Protein AF-A0A9Q1CQ72-F1 (afdb_monomer_lite)

Sequence (101 aa):
MDVTNFYLPHTDCSPKINGFVKSKWQELWDSFPENKLYRVKPTVGTGRHGTSSKRRDDLVLTRARIGLTYLTHAYLLHGDERPYCIPCDCAVTVSHILVDC

Organism: Holothuria leucospilota (NCBI:txid206669)

Structure (mmCIF, N/CA/C/O backbone):
data_AF-A0A9Q1CQ72-F1
#
_entry.id   AF-A0A9Q1CQ72-F1
#
loop_
_atom_site.group_PDB
_atom_site.id
_atom_site.type_symbol
_atom_site.label_atom_id
_atom_site.label_alt_id
_atom_site.label_comp_id
_atom_site.label_asym_id
_atom_site.label_entity_id
_atom_site.label_seq_id
_atom_site.pdbx_PDB_ins_code
_atom_site.Cartn_x
_atom_site.Cartn_y
_atom_site.Cartn_z
_atom_site.occupancy
_atom_site.B_iso_or_equiv
_atom_site.auth_seq_id
_atom_site.auth_comp_id
_atom_site.auth_asym_id
_atom_site.auth_atom_id
_atom_site.pdbx_PDB_model_num
ATOM 1 N N . MET A 1 1 ? 37.507 -5.939 -39.486 1.00 45.28 1 MET A N 1
ATOM 2 C CA . MET A 1 1 ? 36.167 -6.052 -38.878 1.00 45.28 1 MET A CA 1
ATOM 3 C C . MET A 1 1 ? 35.245 -5.232 -39.749 1.00 45.28 1 MET A C 1
ATOM 5 O O . MET A 1 1 ? 35.361 -4.013 -39.736 1.00 45.28 1 MET A O 1
ATOM 9 N N . ASP A 1 2 ? 34.451 -5.897 -40.582 1.00 55.94 2 ASP A N 1
ATOM 10 C CA . ASP A 1 2 ? 33.563 -5.222 -41.524 1.00 55.94 2 ASP A CA 1
ATOM 11 C C . ASP A 1 2 ? 32.406 -4.577 -40.768 1.00 55.94 2 ASP A C 1
ATOM 13 O O . ASP A 1 2 ? 31.663 -5.243 -40.045 1.00 55.94 2 ASP A O 1
ATOM 17 N N . VAL A 1 3 ? 32.281 -3.258 -40.904 1.00 64.06 3 VAL A N 1
ATOM 18 C CA . VAL A 1 3 ? 31.164 -2.499 -40.346 1.00 64.06 3 VAL A CA 1
ATOM 19 C C . VAL A 1 3 ? 29.954 -2.776 -41.231 1.00 64.06 3 VAL A C 1
ATOM 21 O O . VAL A 1 3 ? 29.735 -2.129 -42.251 1.00 64.06 3 VAL A O 1
ATOM 24 N N . THR A 1 4 ? 29.184 -3.796 -40.874 1.00 66.75 4 THR A N 1
ATOM 25 C CA . THR A 1 4 ? 27.926 -4.106 -41.546 1.00 66.75 4 THR A CA 1
ATOM 26 C C . THR A 1 4 ? 26.901 -3.012 -41.249 1.00 66.75 4 THR A C 1
ATOM 28 O O . THR A 1 4 ? 26.584 -2.754 -40.088 1.00 66.75 4 THR A O 1
ATOM 31 N N . ASN A 1 5 ? 26.384 -2.379 -42.302 1.00 70.94 5 ASN A N 1
ATOM 32 C CA . ASN A 1 5 ? 25.412 -1.285 -42.255 1.00 70.94 5 ASN A CA 1
ATOM 33 C C . ASN A 1 5 ? 23.997 -1.820 -41.953 1.00 70.94 5 ASN A C 1
ATOM 35 O O . ASN A 1 5 ? 23.101 -1.780 -42.794 1.00 70.94 5 ASN A O 1
ATOM 39 N N . PHE A 1 6 ? 23.819 -2.418 -40.773 1.00 70.44 6 PHE A N 1
ATOM 40 C CA . PHE A 1 6 ? 22.513 -2.865 -40.301 1.00 70.44 6 PHE A CA 1
ATOM 41 C C . PHE A 1 6 ? 21.794 -1.711 -39.600 1.00 70.44 6 PHE A C 1
ATOM 43 O O . PHE A 1 6 ? 22.320 -1.109 -38.663 1.00 70.44 6 PHE A O 1
ATOM 50 N N . TYR A 1 7 ? 20.571 -1.418 -40.047 1.00 71.88 7 TYR A N 1
ATOM 51 C CA . TYR A 1 7 ? 19.679 -0.471 -39.386 1.00 71.88 7 TYR A CA 1
ATOM 52 C C . TYR A 1 7 ? 19.212 -1.076 -38.058 1.00 71.88 7 TYR A C 1
ATOM 54 O O . TYR A 1 7 ? 18.305 -1.906 -38.032 1.00 71.88 7 TYR A O 1
ATOM 62 N N . LEU A 1 8 ? 19.871 -0.697 -36.963 1.00 73.44 8 LEU A N 1
ATOM 63 C CA . LEU A 1 8 ? 19.454 -1.067 -35.614 1.00 73.44 8 LEU A CA 1
ATOM 64 C C . LEU A 1 8 ? 18.143 -0.341 -35.280 1.00 73.44 8 LEU A C 1
ATOM 66 O O . LEU A 1 8 ? 18.123 0.896 -35.265 1.00 73.44 8 LEU A O 1
ATOM 70 N N . PRO A 1 9 ? 17.049 -1.069 -34.998 1.00 80.75 9 PRO A N 1
ATOM 71 C CA . PRO A 1 9 ? 15.817 -0.456 -34.537 1.00 80.75 9 PRO A CA 1
ATOM 72 C C . PRO A 1 9 ? 16.075 0.321 -33.244 1.00 80.75 9 PRO A C 1
ATOM 74 O O . PRO A 1 9 ? 16.630 -0.206 -32.281 1.00 80.75 9 PRO A O 1
ATOM 77 N N . HIS A 1 10 ? 15.621 1.573 -33.182 1.00 74.88 10 HIS A N 1
ATOM 78 C CA . HIS A 1 10 ? 15.742 2.402 -31.974 1.00 74.88 10 HIS A CA 1
ATOM 79 C C . HIS A 1 10 ? 15.119 1.742 -30.722 1.00 74.88 10 HIS A C 1
ATOM 81 O O . HIS A 1 10 ? 15.496 2.054 -29.591 1.00 74.88 10 HIS A O 1
ATOM 87 N N . THR A 1 11 ? 14.186 0.809 -30.926 1.00 82.50 11 THR A N 1
ATOM 88 C CA . THR A 1 11 ? 13.506 0.024 -29.893 1.00 82.50 11 THR A CA 1
ATOM 89 C C . THR A 1 11 ? 14.415 -0.960 -29.163 1.00 82.50 11 THR A C 1
ATOM 91 O O . THR A 1 11 ? 14.095 -1.340 -28.041 1.00 82.50 11 THR A O 1
ATOM 94 N N . ASP A 1 12 ? 15.555 -1.350 -29.734 1.00 84.12 12 ASP A N 1
ATOM 95 C CA . ASP A 1 12 ? 16.452 -2.350 -29.133 1.00 84.12 12 ASP A CA 1
ATOM 96 C C . ASP A 1 12 ? 17.117 -1.836 -27.846 1.00 84.12 12 ASP A C 1
ATOM 98 O O . ASP A 1 12 ? 17.426 -2.600 -26.927 1.00 84.12 12 ASP A O 1
ATOM 102 N N . CYS A 1 13 ? 17.290 -0.517 -27.738 1.00 82.56 13 CYS A N 1
ATOM 103 C CA . CYS A 1 13 ? 17.811 0.131 -26.537 1.00 82.56 13 CYS A CA 1
ATOM 104 C C . CYS A 1 13 ? 16.736 0.333 -25.457 1.00 82.56 13 CYS A C 1
ATOM 106 O O . CYS A 1 13 ? 17.067 0.449 -24.273 1.00 82.56 13 CYS A O 1
ATOM 108 N N . SER A 1 14 ? 15.451 0.354 -25.828 1.00 87.06 14 SER A N 1
ATOM 109 C CA . SER A 1 14 ? 14.349 0.673 -24.914 1.00 87.06 14 SER A CA 1
ATOM 110 C C . SER A 1 14 ? 14.249 -0.270 -23.705 1.00 87.06 14 SER A C 1
ATOM 112 O O . SER A 1 14 ? 14.080 0.240 -22.599 1.00 87.06 14 SER A O 1
ATOM 114 N N . PRO A 1 15 ? 14.411 -1.607 -23.819 1.00 88.88 15 PRO A N 1
ATOM 115 C CA . PRO A 1 15 ? 14.369 -2.501 -22.660 1.00 88.88 15 PRO A CA 1
ATOM 116 C C . PRO A 1 15 ? 15.445 -2.192 -21.616 1.00 88.88 15 PRO A C 1
ATOM 118 O O . PRO A 1 15 ? 15.159 -2.213 -20.420 1.00 88.88 15 PRO A O 1
ATOM 121 N N . LYS A 1 16 ? 16.669 -1.861 -22.054 1.00 88.88 16 LYS A N 1
ATOM 122 C CA . LYS A 1 16 ? 17.781 -1.522 -21.150 1.00 88.88 16 LYS A CA 1
ATOM 123 C C . LYS A 1 16 ? 17.523 -0.207 -20.424 1.00 88.88 16 LYS A C 1
ATOM 125 O O . LYS A 1 16 ? 17.702 -0.134 -19.211 1.00 88.88 16 LYS A O 1
ATOM 130 N N . ILE A 1 17 ? 17.052 0.803 -21.157 1.00 90.50 17 ILE A N 1
ATOM 131 C CA . ILE A 1 17 ? 16.699 2.110 -20.592 1.00 90.50 17 ILE A CA 1
ATOM 132 C C . ILE A 1 17 ? 15.557 1.952 -19.583 1.00 90.50 17 ILE A C 1
ATOM 134 O O . ILE A 1 17 ? 15.676 2.397 -18.445 1.00 90.50 17 ILE A O 1
ATOM 138 N N . ASN A 1 18 ? 14.488 1.246 -19.956 1.00 91.19 18 ASN A N 1
ATOM 139 C CA . ASN A 1 18 ? 13.350 0.993 -19.073 1.00 91.19 18 ASN A CA 1
ATOM 140 C C . ASN A 1 18 ? 13.757 0.198 -17.826 1.00 91.19 18 ASN A C 1
ATOM 142 O O . ASN A 1 18 ? 13.277 0.489 -16.733 1.00 91.19 18 ASN A O 1
ATOM 146 N N . GLY A 1 19 ? 14.663 -0.774 -17.970 1.00 92.44 19 GLY A N 1
ATOM 147 C CA . GLY A 1 19 ? 15.231 -1.520 -16.849 1.00 92.44 19 GLY A CA 1
ATOM 148 C C . GLY A 1 19 ? 15.981 -0.619 -15.868 1.00 92.44 19 GLY A C 1
ATOM 149 O O . GLY A 1 19 ? 15.723 -0.685 -14.669 1.00 92.44 19 GLY A O 1
ATOM 150 N N . PHE A 1 20 ? 16.841 0.268 -16.374 1.00 94.69 20 PHE A N 1
ATOM 151 C CA . PHE A 1 20 ? 17.584 1.230 -15.556 1.00 94.69 20 PHE A CA 1
ATOM 152 C C . PHE A 1 20 ? 16.668 2.244 -14.858 1.00 94.69 20 PHE A C 1
ATOM 154 O O . PHE A 1 20 ? 16.791 2.485 -13.660 1.00 94.69 20 PHE A O 1
ATOM 161 N N . VAL A 1 21 ? 15.700 2.816 -15.578 1.00 94.62 21 VAL A N 1
ATOM 162 C CA . VAL A 1 21 ? 14.728 3.751 -14.989 1.00 94.62 21 VAL A CA 1
ATOM 163 C C . VAL A 1 21 ? 13.919 3.056 -13.895 1.00 94.62 21 VAL A C 1
ATOM 165 O O . VAL A 1 21 ? 13.735 3.609 -12.811 1.00 94.62 21 VAL A O 1
ATOM 168 N N . LYS A 1 22 ? 13.481 1.816 -14.141 1.00 93.94 22 LYS A N 1
ATOM 169 C CA . LYS A 1 22 ? 12.754 1.025 -13.147 1.00 93.94 22 LYS A CA 1
ATOM 170 C C . LYS A 1 22 ? 13.617 0.711 -11.926 1.00 93.94 22 LYS A C 1
ATOM 172 O O . LYS A 1 22 ? 13.096 0.782 -10.817 1.00 93.94 22 LYS A O 1
ATOM 177 N N . SER A 1 23 ? 14.903 0.393 -12.098 1.00 94.94 23 SER A N 1
ATOM 178 C CA . SER A 1 23 ? 15.797 0.129 -10.964 1.00 94.94 23 SER A CA 1
ATOM 179 C C . SER A 1 23 ? 16.003 1.381 -10.118 1.00 94.94 23 SER A C 1
ATOM 181 O O . SER A 1 23 ? 15.870 1.312 -8.903 1.00 94.94 23 SER A O 1
ATOM 183 N N . LYS A 1 24 ? 16.212 2.546 -10.743 1.00 96.81 24 LYS A N 1
ATOM 184 C CA . LYS A 1 24 ? 16.303 3.824 -10.022 1.00 96.81 24 LYS A CA 1
ATOM 185 C C . LYS A 1 24 ? 15.022 4.184 -9.293 1.00 96.81 24 LYS A C 1
ATOM 187 O O . LYS A 1 24 ? 15.072 4.667 -8.165 1.00 96.81 24 LYS A O 1
ATOM 192 N N . TRP A 1 25 ? 13.874 3.903 -9.896 1.00 94.88 25 TRP A N 1
ATOM 193 C CA . TRP A 1 25 ? 12.606 4.107 -9.214 1.00 94.88 25 TRP A CA 1
ATOM 194 C C . TRP A 1 25 ? 12.425 3.146 -8.031 1.00 94.88 25 TRP A C 1
ATOM 196 O O . TRP A 1 25 ? 11.935 3.564 -6.987 1.00 94.88 25 TRP A O 1
ATOM 206 N N . GLN A 1 26 ? 12.862 1.891 -8.156 1.00 95.50 26 GLN A N 1
ATOM 207 C CA . GLN A 1 26 ? 12.847 0.930 -7.053 1.00 95.50 26 GLN A CA 1
ATOM 208 C C . GLN A 1 26 ? 13.771 1.365 -5.906 1.00 95.50 26 GLN A C 1
ATOM 210 O O . GLN A 1 26 ? 13.317 1.394 -4.772 1.00 95.50 26 GLN A O 1
ATOM 215 N N . GLU A 1 27 ? 15.005 1.792 -6.197 1.00 96.19 27 GLU A N 1
ATOM 216 C CA . GLU A 1 27 ? 15.945 2.325 -5.193 1.00 96.19 27 GLU A CA 1
ATOM 217 C C . GLU A 1 27 ? 15.323 3.490 -4.401 1.00 96.19 27 GLU A C 1
ATOM 219 O O . GLU A 1 27 ? 15.399 3.537 -3.174 1.00 96.19 27 GLU A O 1
ATOM 224 N N . LEU A 1 28 ? 14.660 4.417 -5.100 1.00 94.81 28 LEU A N 1
ATOM 225 C CA . LEU A 1 28 ? 13.937 5.514 -4.458 1.00 94.81 28 LEU A CA 1
ATOM 226 C C . LEU A 1 28 ? 12.759 5.004 -3.628 1.00 94.81 28 LEU A C 1
ATOM 228 O O . LEU A 1 28 ? 12.546 5.488 -2.523 1.00 94.81 28 LEU A O 1
ATOM 232 N N . TRP A 1 29 ? 11.994 4.039 -4.132 1.00 94.69 29 TRP A N 1
ATOM 233 C CA . TRP A 1 29 ? 10.849 3.478 -3.418 1.00 94.69 29 TRP A CA 1
ATOM 234 C C . TRP A 1 29 ? 11.262 2.778 -2.118 1.00 94.69 29 TRP A C 1
ATOM 236 O O . TRP A 1 29 ? 10.630 2.992 -1.085 1.00 94.69 29 TRP A O 1
ATOM 246 N N . ASP A 1 30 ? 12.371 2.040 -2.149 1.00 94.75 30 ASP A N 1
ATOM 247 C CA . ASP A 1 30 ? 12.939 1.325 -1.000 1.00 94.75 30 ASP A CA 1
ATOM 248 C C . ASP A 1 30 ? 13.453 2.273 0.096 1.00 94.75 30 ASP A C 1
ATOM 250 O O . ASP A 1 30 ? 13.506 1.897 1.267 1.00 94.75 30 ASP A O 1
ATOM 254 N N . SER A 1 31 ? 13.769 3.529 -0.246 1.00 94.69 31 SER A N 1
ATOM 255 C CA . SER A 1 31 ? 14.168 4.552 0.732 1.00 94.69 31 SER A CA 1
ATOM 256 C C . SER A 1 31 ? 13.025 5.066 1.621 1.00 94.69 31 SER A C 1
ATOM 258 O O . SER A 1 31 ? 13.287 5.769 2.598 1.00 94.69 31 SER A O 1
ATOM 260 N N . PHE A 1 32 ? 11.768 4.692 1.340 1.00 91.75 32 PHE A N 1
ATOM 261 C CA . PHE A 1 32 ? 10.589 5.101 2.117 1.00 91.75 32 PHE A CA 1
ATOM 262 C C . PHE A 1 32 ? 9.858 3.907 2.764 1.00 91.75 32 PHE A C 1
ATOM 264 O O . PHE A 1 32 ? 8.673 3.686 2.484 1.00 91.75 32 PHE A O 1
ATOM 271 N N . PRO A 1 33 ? 10.507 3.155 3.675 1.00 86.38 33 PRO A N 1
ATOM 272 C CA . PRO A 1 33 ? 9.922 1.954 4.282 1.00 86.38 33 PRO A CA 1
ATOM 273 C C . PRO A 1 33 ? 8.674 2.244 5.135 1.00 86.38 33 PRO A C 1
ATOM 275 O O . PRO A 1 33 ? 7.777 1.406 5.238 1.00 86.38 33 PRO A O 1
ATOM 278 N N . GLU A 1 34 ? 8.569 3.453 5.694 1.00 85.56 34 GLU A N 1
ATOM 279 C CA . GLU A 1 34 ? 7.423 3.885 6.507 1.00 85.56 34 GLU A CA 1
ATOM 280 C C . GLU A 1 34 ? 6.179 4.251 5.681 1.00 85.56 34 GLU A C 1
ATOM 282 O O . GLU A 1 34 ? 5.107 4.522 6.228 1.00 85.56 34 GLU A O 1
ATOM 287 N N . ASN A 1 35 ? 6.272 4.246 4.349 1.00 86.56 35 ASN A N 1
ATOM 288 C CA . ASN A 1 35 ? 5.117 4.505 3.507 1.00 86.56 35 ASN A CA 1
ATOM 289 C C . ASN A 1 35 ? 4.094 3.359 3.632 1.00 86.56 35 ASN A C 1
ATOM 291 O O . ASN A 1 35 ? 4.385 2.195 3.351 1.00 86.56 35 ASN A O 1
ATOM 295 N N . LYS A 1 36 ? 2.845 3.693 3.985 1.00 81.81 36 LYS A N 1
ATOM 296 C CA . LYS A 1 36 ? 1.734 2.727 4.093 1.00 81.81 36 LYS A CA 1
ATOM 297 C C . LYS A 1 36 ? 1.568 1.880 2.827 1.00 81.81 36 LYS A C 1
ATOM 299 O O . LYS A 1 36 ? 1.264 0.694 2.916 1.00 81.81 36 LYS A O 1
ATOM 304 N N . LEU A 1 37 ? 1.785 2.475 1.652 1.00 85.56 37 LEU A N 1
ATOM 305 C CA . LEU A 1 37 ? 1.678 1.773 0.376 1.00 85.56 37 LEU A CA 1
ATOM 306 C C . LEU A 1 37 ? 2.878 0.853 0.114 1.00 85.56 37 LEU A C 1
ATOM 308 O O . LEU A 1 37 ? 2.700 -0.182 -0.524 1.00 85.56 37 LEU A O 1
ATOM 312 N N . TYR A 1 38 ? 4.068 1.186 0.627 1.00 88.75 38 TYR A N 1
ATOM 313 C CA . TYR A 1 38 ? 5.268 0.354 0.491 1.00 88.75 38 TYR A CA 1
ATOM 314 C C . TYR A 1 38 ? 5.069 -1.012 1.154 1.00 88.75 38 TYR A C 1
ATOM 316 O O . TYR A 1 38 ? 5.348 -2.040 0.541 1.00 88.75 38 TYR A O 1
ATOM 324 N N . ARG A 1 39 ? 4.449 -1.041 2.343 1.00 85.19 39 ARG A N 1
ATOM 325 C CA . ARG A 1 39 ? 4.098 -2.291 3.045 1.00 85.19 39 ARG A CA 1
ATOM 326 C C . ARG A 1 39 ? 3.195 -3.216 2.221 1.00 85.19 39 ARG A C 1
ATOM 328 O O . ARG A 1 39 ? 3.314 -4.432 2.309 1.00 85.19 39 ARG A O 1
ATOM 335 N N . VAL A 1 40 ? 2.301 -2.649 1.412 1.00 84.44 40 VAL A N 1
ATOM 336 C CA . VAL A 1 40 ? 1.390 -3.407 0.536 1.00 84.44 40 VAL A CA 1
ATOM 337 C C . VAL A 1 40 ? 2.072 -3.808 -0.771 1.00 84.44 40 VAL A C 1
ATOM 339 O O . VAL A 1 40 ? 1.848 -4.901 -1.290 1.00 84.44 40 VAL A O 1
ATOM 342 N N . LYS A 1 41 ? 2.865 -2.897 -1.338 1.00 87.56 41 LYS A N 1
ATOM 343 C CA . LYS A 1 41 ? 3.474 -3.023 -2.657 1.00 87.56 41 LYS A CA 1
ATOM 344 C C . LYS A 1 41 ? 4.938 -2.572 -2.597 1.00 87.56 41 LYS A C 1
ATOM 346 O O . LYS A 1 41 ? 5.245 -1.444 -2.988 1.00 87.56 41 LYS A O 1
ATOM 351 N N . PRO A 1 42 ? 5.849 -3.459 -2.173 1.00 89.00 42 PRO A N 1
ATOM 352 C CA . PRO A 1 42 ? 7.266 -3.128 -2.084 1.00 89.00 42 PRO A CA 1
ATOM 353 C C . PRO A 1 42 ? 7.924 -3.058 -3.464 1.00 89.00 42 PRO A C 1
ATOM 355 O O . PRO A 1 42 ? 8.911 -2.368 -3.634 1.00 89.00 42 PRO A O 1
ATOM 358 N N . THR A 1 43 ? 7.380 -3.724 -4.488 1.00 89.88 43 THR A N 1
ATOM 359 C CA . THR A 1 43 ? 7.967 -3.720 -5.837 1.00 89.88 43 THR A CA 1
ATOM 360 C C . THR A 1 43 ? 7.238 -2.773 -6.788 1.00 89.88 43 THR A C 1
ATOM 362 O O . THR A 1 43 ? 6.025 -2.893 -7.001 1.00 89.88 43 THR A O 1
ATOM 365 N N . VAL A 1 44 ? 7.994 -1.895 -7.436 1.00 88.94 44 VAL A N 1
ATOM 366 C CA . VAL A 1 44 ? 7.542 -0.963 -8.468 1.00 88.94 44 VAL A CA 1
ATOM 367 C C . VAL A 1 44 ? 7.163 -1.711 -9.758 1.00 88.94 44 VAL A C 1
ATOM 369 O O . VAL A 1 44 ? 7.850 -2.631 -10.212 1.00 88.94 44 VAL A O 1
ATOM 372 N N . GLY A 1 45 ? 6.061 -1.296 -10.391 1.00 84.12 45 GLY A N 1
ATOM 373 C CA . GLY A 1 45 ? 5.525 -1.894 -11.624 1.00 84.12 45 GLY A CA 1
ATOM 374 C C . GLY A 1 45 ? 4.204 -2.640 -11.423 1.00 84.12 45 GLY A C 1
ATOM 375 O O . GLY A 1 45 ? 3.488 -2.403 -10.447 1.00 84.12 45 GLY A O 1
ATOM 376 N N . THR A 1 46 ? 3.835 -3.511 -12.362 1.00 73.50 46 THR A N 1
ATOM 377 C CA . THR A 1 46 ? 2.652 -4.375 -12.237 1.00 73.50 46 THR A CA 1
ATOM 378 C C . THR A 1 46 ? 2.830 -5.307 -11.040 1.00 73.50 46 THR A C 1
ATOM 380 O O . THR A 1 46 ? 3.781 -6.081 -10.966 1.00 73.50 46 THR A O 1
ATOM 383 N N . GLY A 1 47 ? 1.952 -5.158 -10.046 1.00 67.25 47 GLY A N 1
ATOM 384 C CA . GLY A 1 47 ? 2.016 -5.941 -8.815 1.00 67.25 47 GLY A CA 1
ATOM 385 C C . GLY A 1 47 ? 1.595 -7.390 -9.049 1.00 67.25 47 GLY A C 1
ATOM 386 O O . GLY A 1 47 ? 0.882 -7.691 -10.000 1.00 67.25 47 GLY A O 1
ATOM 387 N N . ARG A 1 48 ? 1.968 -8.280 -8.124 1.00 61.72 48 ARG A N 1
ATOM 388 C CA . ARG A 1 48 ? 1.574 -9.706 -8.127 1.00 61.72 48 ARG A CA 1
ATOM 389 C C . ARG A 1 48 ? 0.090 -9.940 -7.820 1.00 61.72 48 ARG A C 1
ATOM 391 O O . ARG A 1 48 ? -0.341 -11.072 -7.633 1.00 61.72 48 ARG A O 1
ATOM 398 N N . HIS A 1 49 ? -0.686 -8.874 -7.682 1.00 65.56 49 HIS A N 1
ATOM 399 C CA . HIS A 1 49 ? -2.085 -8.967 -7.323 1.00 65.56 49 HIS A CA 1
ATOM 400 C C . HIS A 1 49 ? -2.886 -9.243 -8.586 1.00 65.56 49 HIS A C 1
ATOM 402 O O . HIS A 1 49 ? -3.049 -8.354 -9.418 1.00 65.56 49 HIS A O 1
ATOM 408 N N . GLY A 1 50 ? -3.341 -10.489 -8.721 1.00 62.06 50 GLY A N 1
ATOM 409 C CA . GLY A 1 50 ? -4.260 -10.868 -9.783 1.00 62.06 50 GLY A CA 1
ATOM 410 C C . GLY A 1 50 ? -5.473 -9.947 -9.767 1.00 62.06 50 GLY A C 1
ATOM 411 O O . GLY A 1 50 ? -6.065 -9.709 -8.715 1.00 62.06 50 GLY A O 1
ATOM 412 N N . THR A 1 51 ? -5.791 -9.401 -10.932 1.00 66.88 51 THR A N 1
ATOM 413 C CA . THR A 1 51 ? -7.049 -8.704 -11.178 1.00 66.88 51 THR A CA 1
ATOM 414 C C . THR A 1 51 ? -8.167 -9.737 -11.124 1.00 66.88 51 THR A C 1
ATOM 416 O O . THR A 1 51 ? -8.125 -10.725 -11.866 1.00 66.88 51 THR A O 1
ATOM 419 N N . SER A 1 52 ? -9.150 -9.543 -10.248 1.00 70.00 52 SER A N 1
ATOM 420 C CA . SER A 1 52 ? -10.394 -10.305 -10.311 1.00 70.00 52 SER A CA 1
ATOM 421 C C . SER A 1 52 ? -11.067 -10.048 -11.662 1.00 70.00 52 SER A C 1
ATOM 423 O O . SER A 1 52 ? -10.917 -8.987 -12.267 1.00 70.00 52 SER A O 1
ATOM 425 N N . SER A 1 53 ? -11.877 -10.997 -12.135 1.00 75.38 53 SER A N 1
ATOM 426 C CA . SER A 1 53 ? -12.727 -10.773 -13.316 1.00 75.38 53 SER A CA 1
ATOM 427 C C . SER A 1 53 ? -13.719 -9.618 -13.109 1.00 75.38 53 SER A C 1
ATOM 429 O O . SER A 1 53 ? -14.233 -9.052 -14.074 1.00 75.38 53 SER A O 1
ATOM 431 N N . LYS A 1 54 ? -13.984 -9.243 -11.849 1.00 88.06 54 LYS A N 1
ATOM 432 C CA . LYS A 1 54 ? -14.899 -8.169 -11.467 1.00 88.06 54 LYS A CA 1
ATOM 433 C C . LYS A 1 54 ? -14.141 -7.004 -10.840 1.00 88.06 54 LYS A C 1
ATOM 435 O O . LYS A 1 54 ? -13.627 -7.101 -9.729 1.00 88.06 54 LYS A O 1
ATOM 440 N N . ARG A 1 55 ? -14.247 -5.833 -11.476 1.00 87.50 55 ARG A N 1
ATOM 441 C CA . ARG A 1 55 ? -13.723 -4.543 -10.982 1.00 87.50 55 ARG A CA 1
ATOM 442 C C . ARG A 1 55 ? -14.097 -4.238 -9.525 1.00 87.50 55 ARG A C 1
ATOM 444 O O . ARG A 1 55 ? -13.336 -3.592 -8.812 1.00 87.50 55 ARG A O 1
ATOM 451 N N . ARG A 1 56 ? -15.289 -4.655 -9.082 1.00 90.69 56 ARG A N 1
ATOM 452 C CA . ARG A 1 56 ? -15.758 -4.420 -7.707 1.00 90.69 56 ARG A CA 1
ATOM 453 C C . ARG A 1 56 ? -14.838 -5.076 -6.677 1.00 90.69 56 ARG A C 1
ATOM 455 O O . ARG A 1 56 ? -14.537 -4.441 -5.670 1.00 90.69 56 ARG A O 1
ATOM 462 N N . ASP A 1 57 ? -14.383 -6.293 -6.938 1.00 89.94 57 ASP A N 1
ATOM 463 C CA . ASP A 1 57 ? -13.563 -7.050 -5.992 1.00 89.94 57 ASP A CA 1
ATOM 464 C C . ASP A 1 57 ? -12.173 -6.420 -5.879 1.00 89.94 57 ASP A C 1
ATOM 466 O O . ASP A 1 57 ? -11.674 -6.218 -4.774 1.00 89.94 57 ASP A O 1
ATOM 470 N N . ASP A 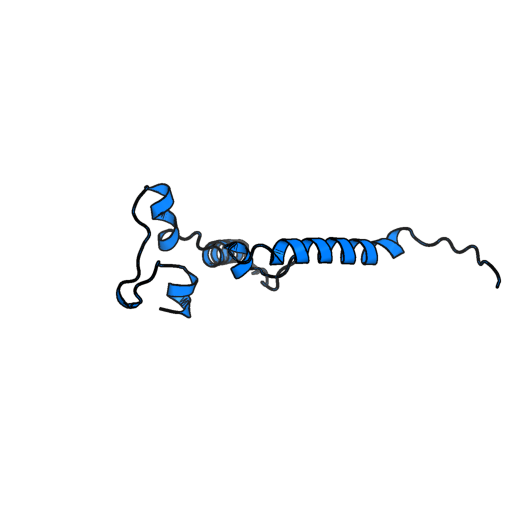1 58 ? -11.602 -5.987 -7.007 1.00 87.81 58 ASP A N 1
ATOM 471 C CA . ASP A 1 58 ? -10.320 -5.277 -7.035 1.00 87.81 58 ASP A CA 1
ATOM 472 C C . ASP A 1 58 ? -10.362 -3.989 -6.212 1.00 87.81 58 ASP A C 1
ATOM 474 O O . ASP A 1 58 ? -9.423 -3.685 -5.472 1.00 87.81 58 ASP A O 1
ATOM 478 N N . LEU A 1 59 ? -11.465 -3.238 -6.292 1.00 88.44 59 LEU A N 1
ATOM 479 C CA . LEU A 1 59 ? -11.655 -2.025 -5.497 1.00 88.44 59 LEU A CA 1
ATOM 480 C C . LEU A 1 59 ? -11.732 -2.330 -4.000 1.00 88.44 59 LEU A C 1
ATOM 482 O O . LEU A 1 59 ? -11.104 -1.629 -3.204 1.00 88.44 59 LEU A O 1
ATOM 486 N N . VAL A 1 60 ? -12.486 -3.363 -3.615 1.00 90.12 60 VAL A N 1
ATOM 487 C CA . VAL A 1 60 ? -12.612 -3.776 -2.211 1.00 90.12 60 VAL A CA 1
ATOM 488 C C . VAL A 1 60 ? -11.254 -4.221 -1.669 1.00 90.12 60 VAL A C 1
ATOM 490 O O . VAL A 1 60 ? -10.820 -3.715 -0.635 1.00 90.12 60 VAL A O 1
ATOM 493 N N . LEU A 1 61 ? -10.540 -5.081 -2.399 1.00 88.75 61 LEU A N 1
ATOM 494 C CA . LEU A 1 61 ? -9.214 -5.564 -2.012 1.00 88.75 61 LEU A CA 1
ATOM 495 C C . LEU A 1 61 ? -8.189 -4.431 -1.931 1.00 88.75 61 LEU A C 1
ATOM 497 O O . LEU A 1 61 ? -7.399 -4.382 -0.992 1.00 88.75 61 LEU A O 1
ATOM 501 N N . THR A 1 62 ? -8.207 -3.496 -2.881 1.00 87.69 62 THR A N 1
ATOM 502 C CA . THR A 1 62 ? -7.287 -2.350 -2.883 1.00 87.69 62 THR A CA 1
ATOM 503 C C . THR A 1 62 ? -7.524 -1.451 -1.673 1.00 87.69 62 THR A C 1
ATOM 505 O O . THR A 1 62 ? -6.572 -1.086 -0.984 1.00 87.69 62 THR A O 1
ATOM 508 N N . ARG A 1 63 ? -8.788 -1.134 -1.361 1.00 90.19 63 ARG A N 1
ATOM 509 C CA . ARG A 1 63 ? -9.134 -0.337 -0.174 1.00 90.19 63 ARG A CA 1
ATOM 510 C C . ARG A 1 63 ? -8.743 -1.043 1.118 1.00 90.19 63 ARG A C 1
ATOM 512 O O . ARG A 1 63 ? -8.158 -0.405 1.988 1.00 90.19 63 ARG A O 1
ATOM 519 N N . ALA A 1 64 ? -9.017 -2.344 1.221 1.00 89.50 64 ALA A N 1
ATOM 520 C CA . ALA A 1 64 ? -8.650 -3.141 2.386 1.00 89.50 64 ALA A CA 1
ATOM 521 C C . ALA A 1 64 ? -7.130 -3.151 2.602 1.00 89.50 64 ALA A C 1
ATOM 523 O O . ALA A 1 64 ? -6.670 -2.816 3.688 1.00 89.50 64 ALA A O 1
ATOM 524 N N . ARG A 1 65 ? -6.343 -3.432 1.555 1.00 87.69 65 ARG A N 1
ATOM 525 C CA . ARG A 1 65 ? -4.876 -3.470 1.644 1.00 87.69 65 ARG A CA 1
ATOM 526 C C . ARG A 1 65 ? -4.268 -2.144 2.103 1.00 87.69 65 ARG A C 1
ATOM 528 O O . ARG A 1 65 ? -3.362 -2.154 2.923 1.00 87.69 65 ARG A O 1
ATOM 535 N N . ILE A 1 66 ? -4.767 -1.010 1.605 1.00 88.56 66 ILE A N 1
ATOM 536 C CA . ILE A 1 66 ? -4.263 0.325 1.988 1.00 88.56 66 ILE A CA 1
ATOM 537 C C . ILE A 1 66 ? -4.793 0.760 3.374 1.00 88.56 66 ILE A C 1
ATOM 5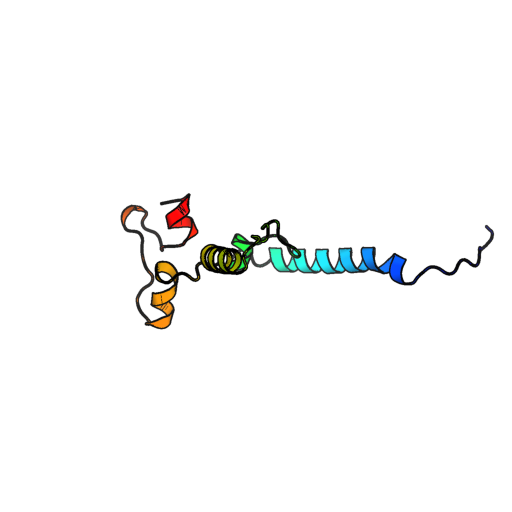39 O O . ILE A 1 66 ? -4.296 1.720 3.959 1.00 88.56 66 ILE A O 1
ATOM 543 N N . GLY A 1 67 ? -5.784 0.058 3.933 1.00 88.62 67 GLY A N 1
ATOM 544 C CA . GLY A 1 67 ? -6.412 0.430 5.202 1.00 88.62 67 GLY A CA 1
ATOM 545 C C . GLY A 1 67 ? -7.448 1.550 5.074 1.00 88.62 67 GLY A C 1
ATOM 546 O O . GLY A 1 67 ? -7.736 2.238 6.051 1.00 88.62 67 GLY A O 1
ATOM 547 N N . LEU A 1 68 ? -8.029 1.734 3.884 1.00 89.81 68 LEU A N 1
ATOM 548 C CA . LEU A 1 68 ? -9.113 2.685 3.592 1.00 89.81 68 LEU A CA 1
ATOM 549 C C . LEU A 1 68 ? -10.489 2.072 3.893 1.00 89.81 68 LEU A C 1
ATOM 551 O O . LEU A 1 68 ? -11.408 2.113 3.072 1.00 89.81 68 LEU A O 1
ATOM 555 N N . THR A 1 69 ? -10.615 1.447 5.060 1.00 91.69 69 THR A N 1
ATOM 556 C CA . THR A 1 69 ? -11.893 0.934 5.563 1.00 91.69 69 THR A CA 1
ATOM 557 C C . THR A 1 69 ? -12.492 1.927 6.545 1.00 91.69 69 THR A C 1
ATOM 559 O O . THR A 1 69 ? -11.771 2.743 7.116 1.00 91.69 69 THR A O 1
ATOM 562 N N . TYR A 1 70 ? -13.806 1.854 6.759 1.00 92.06 70 TYR A N 1
ATOM 563 C CA . TYR A 1 70 ? -14.472 2.712 7.737 1.00 92.06 70 TYR A CA 1
ATOM 564 C C . TYR A 1 70 ? -13.815 2.583 9.119 1.00 92.06 70 TYR A C 1
ATOM 566 O O . TYR A 1 70 ? -13.369 3.576 9.680 1.00 92.06 70 TYR A O 1
ATOM 574 N N . LEU A 1 71 ? -13.627 1.351 9.598 1.00 90.44 71 LEU A N 1
ATOM 575 C CA . LEU A 1 71 ? -13.062 1.075 10.918 1.00 90.44 71 LEU A CA 1
ATOM 576 C C . LEU A 1 71 ? -11.677 1.699 11.130 1.00 90.44 71 LEU A C 1
ATOM 578 O O . LEU A 1 71 ? -11.404 2.220 12.200 1.00 90.44 71 LEU A O 1
ATOM 582 N N . THR A 1 72 ? -10.806 1.670 10.121 1.00 90.69 72 THR A N 1
ATOM 583 C CA . THR A 1 72 ? -9.413 2.127 10.252 1.00 90.69 72 THR A CA 1
ATOM 584 C C . THR A 1 72 ? -9.176 3.563 9.787 1.00 90.69 72 THR A C 1
ATOM 586 O O . THR A 1 72 ? -8.062 4.055 9.947 1.00 90.69 72 THR A O 1
ATOM 589 N N . HIS A 1 73 ? -10.168 4.231 9.186 1.00 91.56 73 HIS A N 1
ATOM 590 C CA . HIS A 1 73 ? -9.985 5.546 8.553 1.00 91.56 73 HIS A CA 1
ATOM 591 C C . HIS A 1 73 ? -11.064 6.583 8.904 1.00 91.56 73 HIS A C 1
ATOM 593 O O . HIS A 1 73 ? -10.830 7.775 8.707 1.00 91.56 73 HIS A O 1
ATOM 599 N N . ALA A 1 74 ? -12.228 6.181 9.425 1.00 93.19 74 ALA A N 1
ATOM 600 C CA . ALA A 1 74 ? -13.306 7.117 9.762 1.00 93.19 74 ALA A CA 1
ATOM 601 C C . ALA A 1 74 ? -12.867 8.169 10.789 1.00 93.19 74 ALA A C 1
ATOM 603 O O . ALA A 1 74 ? -13.223 9.334 10.642 1.00 93.19 74 ALA A O 1
ATOM 604 N N . TYR A 1 75 ? -12.014 7.791 11.746 1.00 93.25 75 TYR A N 1
ATOM 605 C CA . TYR A 1 75 ? -11.496 8.709 12.764 1.00 93.25 75 TYR A CA 1
ATOM 606 C C . TYR A 1 75 ? -10.800 9.945 12.161 1.00 93.25 75 TYR A C 1
ATOM 608 O O . TYR A 1 75 ? -10.948 11.044 12.677 1.00 93.25 75 TYR A O 1
ATOM 616 N N . LEU A 1 76 ? -10.122 9.809 11.010 1.00 92.62 76 LEU A N 1
ATOM 617 C CA . LEU A 1 76 ? -9.486 10.941 10.319 1.00 92.62 76 LEU A CA 1
ATOM 618 C C . LEU A 1 76 ? -10.502 11.918 9.719 1.00 92.62 76 LEU A C 1
ATOM 620 O O . LEU A 1 76 ? -10.201 13.098 9.580 1.00 92.62 76 LEU A O 1
ATOM 624 N N . LEU A 1 77 ? -11.675 11.422 9.320 1.00 93.38 77 LEU A N 1
ATOM 625 C CA . LEU A 1 77 ? -12.741 12.242 8.742 1.00 93.38 77 LEU A CA 1
ATOM 626 C C . LEU A 1 77 ? -13.547 12.960 9.825 1.00 93.38 77 LEU A C 1
ATOM 628 O O . LEU A 1 77 ? -14.011 14.073 9.599 1.00 93.38 77 LEU A O 1
ATOM 632 N N . HIS A 1 78 ? -13.715 12.315 10.977 1.00 94.12 78 HIS A N 1
ATOM 633 C CA . HIS A 1 78 ? -14.457 12.861 12.109 1.00 94.12 78 HIS A CA 1
ATOM 634 C C . HIS A 1 78 ? -13.583 13.692 13.059 1.00 94.12 78 HIS A C 1
ATOM 636 O O . HIS A 1 78 ? -14.114 14.501 13.811 1.00 94.12 78 HIS A O 1
ATOM 642 N N . GLY A 1 79 ? -12.255 13.556 12.981 1.00 93.50 79 GLY A N 1
ATOM 643 C CA . GLY A 1 79 ? -11.330 14.174 13.934 1.00 93.50 79 GLY A CA 1
ATOM 644 C C . GLY A 1 79 ? -11.286 13.451 15.283 1.00 93.50 79 GLY A C 1
ATOM 645 O O . GLY A 1 79 ? -10.824 14.030 16.262 1.00 93.50 79 GLY A O 1
ATOM 646 N N . ASP A 1 80 ? -11.764 12.207 15.327 1.00 94.00 80 ASP A N 1
ATOM 647 C CA . ASP A 1 80 ? -11.778 11.374 16.527 1.00 94.00 80 ASP A CA 1
ATOM 648 C C . ASP A 1 80 ? -10.390 10.783 16.815 1.00 94.00 80 ASP A C 1
ATOM 650 O O . ASP A 1 80 ? -9.469 10.824 15.992 1.00 94.00 80 ASP A O 1
ATOM 654 N N . GLU A 1 81 ? -10.245 10.166 17.987 1.00 92.44 81 GLU A N 1
ATOM 655 C CA . GLU A 1 81 ? -9.046 9.407 18.324 1.00 92.44 81 GLU A CA 1
ATOM 656 C C . GLU A 1 81 ? -8.881 8.163 17.446 1.00 92.44 81 GLU A C 1
ATOM 658 O O . GLU A 1 81 ? -9.835 7.534 16.975 1.00 92.44 81 GLU A O 1
ATOM 663 N N . ARG A 1 82 ? -7.620 7.787 17.224 1.00 91.88 82 ARG A N 1
ATOM 664 C CA . ARG A 1 82 ? -7.288 6.617 16.417 1.00 91.88 82 ARG A CA 1
ATOM 665 C C . ARG A 1 82 ? -7.792 5.343 17.113 1.00 91.88 82 ARG A C 1
ATOM 667 O O . ARG A 1 82 ? -7.472 5.144 18.282 1.00 91.88 82 ARG A O 1
ATOM 674 N N . PRO A 1 83 ? -8.490 4.437 16.401 1.00 92.69 83 PRO A N 1
ATOM 675 C CA . PRO A 1 83 ? -8.983 3.195 16.985 1.00 92.69 83 PRO A CA 1
ATOM 676 C C . PRO A 1 83 ? -7.834 2.332 17.510 1.00 92.69 83 PRO A C 1
ATOM 678 O O . PRO A 1 83 ? -6.790 2.184 16.860 1.00 92.69 83 PRO A O 1
ATOM 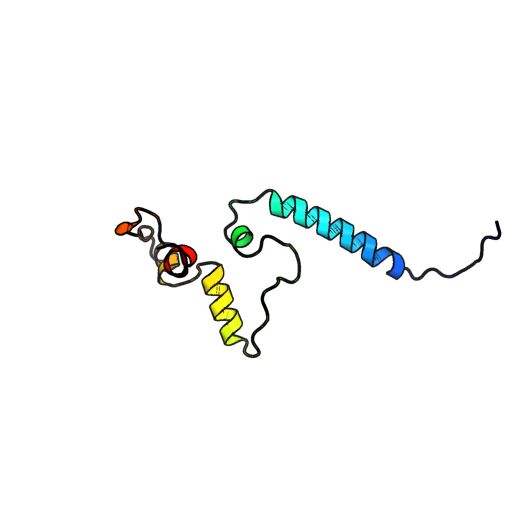681 N N . TYR A 1 84 ? -8.065 1.729 18.672 1.00 94.12 84 TYR A N 1
ATOM 682 C CA . TYR A 1 84 ? -7.068 0.995 19.440 1.00 94.12 84 TYR A CA 1
ATOM 683 C C . TYR A 1 84 ? -7.556 -0.414 19.785 1.00 94.12 84 TYR A C 1
ATOM 685 O O . TYR A 1 84 ? -8.721 -0.605 20.134 1.00 94.12 84 TYR A O 1
ATOM 693 N N . CYS A 1 85 ? -6.678 -1.407 19.650 1.00 94.81 85 CYS A N 1
ATOM 694 C CA . CYS A 1 85 ? -6.963 -2.790 20.001 1.00 94.81 85 CYS A CA 1
ATOM 695 C C . CYS A 1 85 ? -6.587 -3.017 21.466 1.00 94.81 85 CYS A C 1
ATOM 697 O O . CYS A 1 85 ? -5.414 -2.928 21.818 1.00 94.81 85 CYS A O 1
ATOM 699 N N . ILE A 1 86 ? -7.576 -3.308 22.314 1.00 93.69 86 ILE A N 1
ATOM 700 C CA . ILE A 1 86 ? -7.377 -3.457 23.764 1.00 93.69 86 ILE A CA 1
ATOM 701 C C . ILE A 1 86 ? -6.535 -4.701 24.107 1.00 93.69 86 ILE A C 1
ATOM 703 O O . ILE A 1 86 ? -5.604 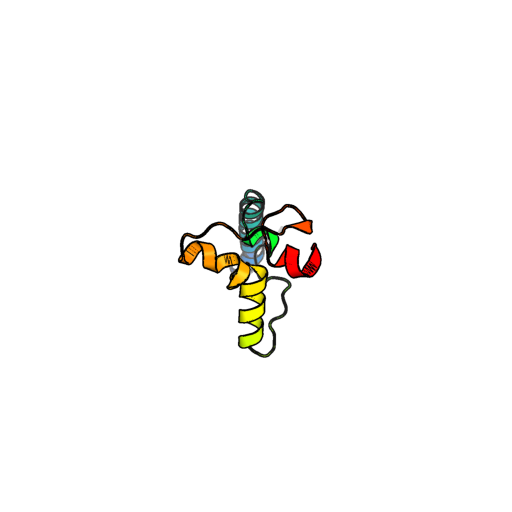-4.562 24.893 1.00 93.69 86 ILE A O 1
ATOM 707 N N . PRO A 1 87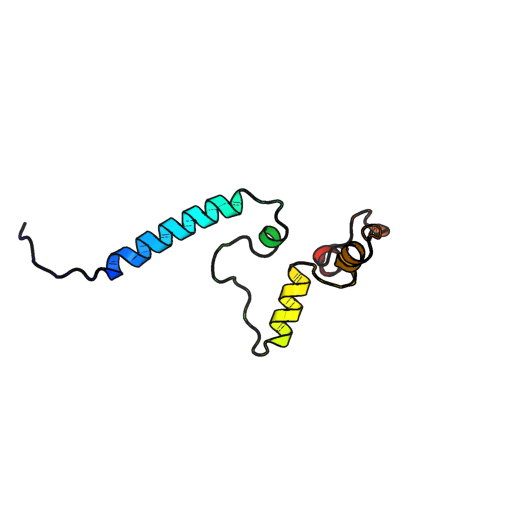 ? -6.791 -5.899 23.535 1.00 93.19 87 PRO A N 1
ATOM 708 C CA . PRO A 1 87 ? -5.994 -7.086 23.857 1.00 93.19 87 PRO A CA 1
ATOM 709 C C . PRO A 1 87 ? -4.523 -6.981 23.439 1.00 93.19 87 PRO A C 1
ATOM 711 O O . PRO A 1 87 ? -3.655 -7.512 24.125 1.00 93.19 87 PRO A O 1
ATOM 714 N N . CYS A 1 88 ? -4.249 -6.315 22.315 1.00 94.00 88 CYS A N 1
ATOM 715 C CA . CYS A 1 88 ? -2.918 -6.274 21.702 1.00 94.00 88 CYS A CA 1
ATOM 716 C C . CYS A 1 88 ? -2.135 -4.998 22.025 1.00 94.00 88 CYS A C 1
ATOM 718 O O . CYS A 1 88 ? -0.987 -4.875 21.607 1.00 94.00 88 CYS A O 1
ATOM 720 N N . ASP A 1 89 ? -2.766 -4.050 22.719 1.00 93.88 89 ASP A N 1
ATOM 721 C CA . ASP A 1 89 ? -2.197 -2.754 23.085 1.00 93.88 89 ASP A CA 1
ATOM 722 C C . ASP A 1 89 ? -1.534 -2.037 21.890 1.00 93.88 89 ASP A C 1
ATOM 724 O O . ASP A 1 89 ? -0.389 -1.588 21.933 1.00 93.88 89 ASP A O 1
ATOM 728 N N . CYS A 1 90 ? -2.246 -1.971 20.759 1.00 93.06 90 CYS A N 1
ATOM 729 C CA . CYS A 1 90 ? -1.736 -1.330 19.550 1.00 93.06 90 CYS A CA 1
ATOM 730 C C . CYS A 1 90 ? -2.834 -0.683 18.700 1.00 93.06 90 CYS A C 1
ATOM 732 O O . CYS A 1 90 ? -4.011 -1.039 18.765 1.00 93.06 90 CYS A O 1
ATOM 734 N N . ALA A 1 91 ? -2.446 0.247 17.825 1.00 91.62 91 ALA A N 1
ATOM 735 C CA . ALA A 1 91 ? -3.385 0.881 16.907 1.00 91.62 91 ALA A CA 1
ATOM 736 C C . ALA A 1 91 ? -3.977 -0.122 15.901 1.00 91.62 91 ALA A C 1
ATOM 738 O O . ALA A 1 91 ? -3.252 -0.884 15.259 1.00 91.62 91 ALA A O 1
ATOM 739 N N . VAL A 1 92 ? -5.291 -0.051 15.687 1.00 92.56 92 VAL A N 1
ATOM 740 C CA . VAL A 1 92 ? -5.998 -0.965 14.784 1.00 92.56 92 VAL A CA 1
ATOM 741 C C . VAL A 1 92 ? -5.611 -0.686 13.330 1.00 92.56 92 VAL A C 1
ATOM 743 O O . VAL A 1 92 ? -5.650 0.451 12.847 1.00 92.56 92 VAL A O 1
ATOM 746 N N . THR A 1 93 ? -5.258 -1.746 12.603 1.00 91.44 93 THR A N 1
ATOM 747 C CA . THR A 1 93 ? -5.035 -1.734 11.152 1.00 91.44 93 THR A CA 1
ATOM 748 C C . THR A 1 93 ? -5.763 -2.910 10.500 1.00 91.44 93 THR A C 1
ATOM 750 O O . THR A 1 93 ? -6.146 -3.862 11.175 1.00 91.44 93 THR A O 1
ATOM 753 N N . VAL A 1 94 ? -5.965 -2.867 9.178 1.00 91.44 94 VAL A N 1
ATOM 754 C CA . VAL A 1 94 ? -6.622 -3.980 8.469 1.00 91.44 94 VAL A CA 1
ATOM 755 C C . VAL A 1 94 ? -5.769 -5.251 8.513 1.00 91.44 94 VAL A C 1
ATOM 757 O O . VAL A 1 94 ? -6.330 -6.331 8.649 1.00 91.44 94 VAL A O 1
ATOM 760 N N . SER A 1 95 ? -4.435 -5.142 8.442 1.00 89.25 95 SER A N 1
ATOM 761 C CA . SER A 1 95 ? -3.557 -6.311 8.601 1.00 89.25 95 SER A CA 1
ATOM 762 C C . SER A 1 95 ? -3.687 -6.902 9.998 1.00 89.25 95 SER A C 1
ATOM 764 O O . SER A 1 95 ? -3.862 -8.107 10.116 1.00 89.25 95 SER A O 1
ATOM 766 N N . HIS A 1 96 ? -3.724 -6.045 11.021 1.00 90.94 96 HIS A N 1
ATOM 767 C CA . HIS A 1 96 ? -3.896 -6.480 12.398 1.00 90.94 96 HIS A CA 1
ATOM 768 C C . HIS A 1 96 ? -5.181 -7.295 12.564 1.00 90.94 96 HIS A C 1
ATOM 770 O O . HIS A 1 96 ? -5.118 -8.445 12.966 1.00 90.94 96 HIS A O 1
ATOM 776 N N . ILE A 1 97 ? -6.328 -6.760 12.137 1.00 91.50 97 ILE A N 1
ATOM 777 C CA . ILE A 1 97 ? -7.626 -7.450 12.253 1.00 91.50 97 ILE A CA 1
ATOM 778 C C . ILE A 1 97 ? -7.645 -8.797 11.515 1.00 91.50 97 ILE A C 1
ATOM 780 O O . ILE A 1 97 ? -8.298 -9.734 11.964 1.00 91.50 97 ILE A O 1
ATOM 784 N N . LEU A 1 98 ? -7.000 -8.882 10.348 1.00 90.56 98 LEU A N 1
ATOM 785 C CA . LEU A 1 98 ? -7.101 -10.056 9.479 1.00 90.56 98 LEU A CA 1
ATOM 786 C C . LEU A 1 98 ? -6.025 -11.118 9.735 1.00 90.56 98 LEU A C 1
ATOM 788 O O . LEU A 1 98 ? -6.226 -12.260 9.324 1.00 90.56 98 LEU A O 1
ATOM 792 N N . VAL A 1 99 ? -4.882 -10.743 10.315 1.00 89.31 99 VAL A N 1
ATOM 793 C CA . VAL A 1 99 ? -3.680 -11.592 10.365 1.00 89.31 99 VAL A CA 1
ATOM 794 C C . VAL A 1 99 ? -3.047 -11.649 11.753 1.00 89.31 99 VAL A C 1
ATOM 796 O O . VAL A 1 99 ? -2.626 -12.731 12.152 1.00 89.31 99 VAL A O 1
ATOM 799 N N . ASP A 1 100 ? -2.968 -10.524 12.471 1.00 89.38 100 ASP A N 1
ATOM 800 C CA . ASP A 1 100 ? -2.087 -10.409 13.646 1.00 89.38 100 ASP A CA 1
ATOM 801 C C . ASP A 1 100 ? -2.813 -10.380 15.006 1.00 89.38 100 ASP A C 1
ATOM 803 O O . ASP A 1 100 ? -2.148 -10.544 16.026 1.00 89.38 100 ASP A O 1
ATOM 807 N N . CYS A 1 101 ? -4.118 -10.078 15.034 1.00 86.31 101 CYS A N 1
ATOM 808 C CA . CYS A 1 101 ? -4.890 -9.800 16.255 1.00 86.31 101 CYS A CA 1
ATOM 809 C C . CYS A 1 101 ? -5.006 -10.997 17.205 1.00 86.31 101 CYS A C 1
ATOM 811 O O . CYS A 1 101 ? -5.231 -12.129 16.721 1.00 86.31 1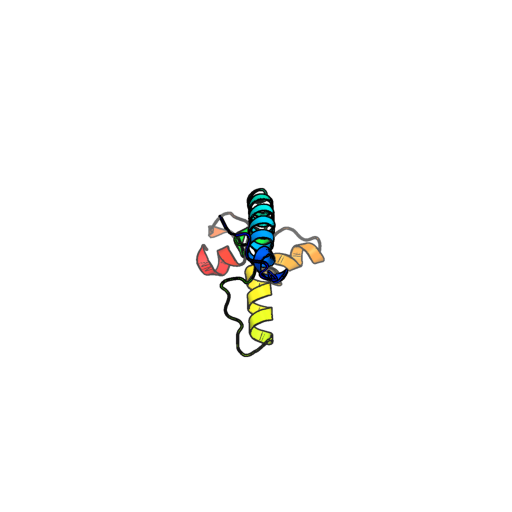01 CYS A O 1
#

Radius of gyration: 21.79 Å; chains: 1; bounding box: 52×26×66 Å

pLDDT: mean 86.46, std 9.89, range [45.28, 96.81]

Secondary structure (DSSP, 8-state):
---------GGGGHHHHHHHHHHHHHHHHHT-TT-HHHHH--SSSS-S-PPPSSHHHHHHHHHHHHT-SHHHHHHHHHTPPPPEETTTTEE--HHIIIII-

Foldseek 3Di:
DDPPPDDDPPCVCVVVVVVVVLVVVLVVLCVCCVDLVCVLASHPDDGPDDDDPDPVVVVVVVCLSSQVDCLQCVCVVVVHDFDADPVVRGGDGSCCVPPND